Protein AF-A0A1F6C134-F1 (afdb_monomer_lite)

Sequence (101 aa):
MFRRKKVQKLKPTRMLMISRFSDRVRTIVKKIPKGETLTYREVARRAGNAKAMRAVGAILRANKDKTIPCHRIIRSDGTLGGYNGLQGKSKKSLLQREGVY

Secondary structure (DSSP, 8-state):
---------PPPPGGGGTS-HHHHHHHHHHTPPTT--EEHHHHHHHTT-TT-HHHHHHHHHT---TTS-GGGEE-TTS-------TTSS-HHHHHHHTT--

Structure (mmCIF, N/CA/C/O backbone):
data_AF-A0A1F6C134-F1
#
_entry.id   AF-A0A1F6C134-F1
#
loop_
_atom_site.group_PDB
_atom_site.id
_atom_site.type_symbol
_atom_site.label_atom_id
_atom_site.label_alt_id
_atom_site.label_comp_id
_atom_site.label_asym_id
_atom_site.label_entity_id
_atom_site.label_seq_id
_atom_site.pdbx_PDB_ins_code
_atom_site.Cartn_x
_atom_site.Cartn_y
_atom_site.Cartn_z
_atom_site.occupancy
_atom_site.B_iso_or_equiv
_atom_site.auth_seq_id
_atom_site.auth_comp_id
_atom_site.auth_asym_id
_atom_site.auth_atom_id
_atom_site.pdbx_PDB_model_num
ATOM 1 N N . MET A 1 1 ? -22.895 -26.170 -10.250 1.00 41.09 1 MET A N 1
ATOM 2 C CA . MET A 1 1 ? -22.426 -25.382 -11.418 1.00 41.09 1 MET A CA 1
ATOM 3 C C . MET A 1 1 ? -21.754 -24.092 -10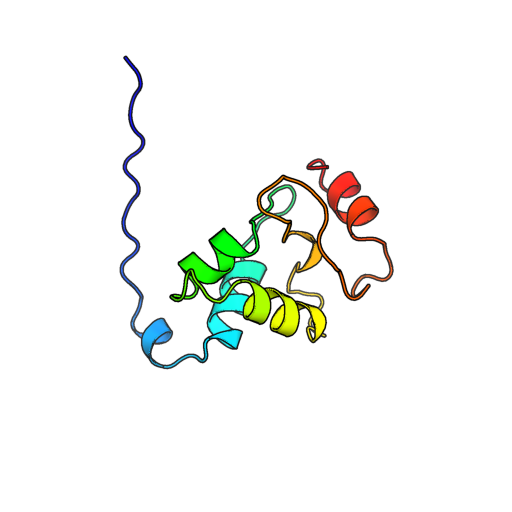.941 1.00 41.09 1 MET A C 1
ATOM 5 O O . MET A 1 1 ? -22.445 -23.152 -10.574 1.00 41.09 1 MET A O 1
ATOM 9 N N . PHE A 1 2 ? -20.419 -24.024 -10.903 1.00 41.12 2 PHE A N 1
ATOM 10 C CA . PHE A 1 2 ? -19.700 -22.797 -10.525 1.00 41.12 2 PHE A CA 1
ATOM 11 C C . PHE A 1 2 ? -19.485 -21.901 -11.751 1.00 41.12 2 PHE A C 1
ATOM 13 O O . PHE A 1 2 ? -18.705 -22.211 -12.652 1.00 41.12 2 PHE A O 1
ATOM 20 N N . ARG A 1 3 ? -20.206 -20.778 -11.795 1.00 43.59 3 ARG A N 1
ATOM 21 C CA . ARG A 1 3 ? -20.167 -19.794 -12.883 1.00 43.59 3 ARG A CA 1
ATOM 22 C C . ARG A 1 3 ? -18.843 -19.019 -12.810 1.00 43.59 3 ARG A C 1
ATOM 24 O O . ARG A 1 3 ? -18.704 -18.086 -12.022 1.00 43.59 3 ARG A O 1
ATOM 31 N N . ARG A 1 4 ? -17.846 -19.419 -13.610 1.00 44.97 4 ARG A N 1
ATOM 32 C CA . ARG A 1 4 ? -16.567 -18.695 -13.758 1.00 44.97 4 ARG A CA 1
ATOM 33 C C . ARG A 1 4 ? -16.857 -17.257 -14.214 1.00 44.97 4 ARG A C 1
ATOM 35 O O . ARG A 1 4 ? -17.266 -17.043 -15.354 1.00 44.97 4 ARG A O 1
ATOM 42 N N . LYS A 1 5 ? -16.663 -16.260 -13.339 1.00 46.06 5 LYS A N 1
ATOM 43 C CA . LYS A 1 5 ? -16.728 -14.840 -13.726 1.00 46.06 5 LYS A CA 1
ATOM 44 C C . LYS A 1 5 ? -15.653 -14.587 -14.789 1.00 46.06 5 LYS A C 1
ATOM 46 O O . LYS A 1 5 ? -14.469 -14.796 -14.532 1.00 46.06 5 LYS A O 1
ATOM 51 N N . LYS A 1 6 ? -16.064 -14.158 -15.989 1.00 41.59 6 LYS A N 1
ATOM 52 C CA . LYS A 1 6 ? -15.151 -13.736 -17.062 1.00 41.59 6 LYS A CA 1
ATOM 53 C C . LYS A 1 6 ? -14.264 -12.609 -16.530 1.00 41.59 6 LYS A C 1
ATOM 55 O O . LYS A 1 6 ? -14.745 -11.506 -16.282 1.00 41.59 6 LYS A O 1
ATOM 60 N N . VAL A 1 7 ? -12.972 -12.881 -16.369 1.00 52.25 7 VAL A N 1
ATOM 61 C CA . VAL A 1 7 ? -11.967 -11.843 -16.125 1.00 52.25 7 VAL A CA 1
ATOM 62 C C . VAL A 1 7 ? -11.827 -11.066 -17.430 1.00 52.25 7 VAL A C 1
ATOM 64 O O . VAL A 1 7 ? -11.185 -11.526 -18.373 1.00 52.25 7 VAL A O 1
ATOM 67 N N . GLN A 1 8 ? -12.496 -9.918 -17.528 1.00 46.47 8 GLN A N 1
ATOM 68 C CA . GLN A 1 8 ? -12.346 -9.037 -18.679 1.00 46.47 8 GLN A CA 1
ATOM 69 C C . GLN A 1 8 ? -10.901 -8.527 -18.696 1.00 46.47 8 GLN A C 1
ATOM 71 O O . GLN A 1 8 ? -10.448 -7.865 -17.761 1.00 46.47 8 GLN A O 1
ATOM 76 N N . LYS A 1 9 ? -10.149 -8.881 -19.744 1.00 45.72 9 LYS A N 1
ATOM 77 C CA . LYS A 1 9 ? -8.815 -8.329 -19.991 1.00 45.72 9 LYS A CA 1
ATOM 78 C C . LYS A 1 9 ? -8.991 -6.846 -20.319 1.00 45.72 9 LYS A C 1
ATOM 80 O O . LYS A 1 9 ? -9.405 -6.502 -21.422 1.00 45.72 9 LYS A O 1
ATOM 85 N N . LEU A 1 10 ? -8.720 -5.978 -19.347 1.00 51.22 10 LEU A N 1
ATOM 86 C CA . LEU A 1 10 ? -8.693 -4.532 -19.557 1.00 51.22 10 LEU A CA 1
ATOM 87 C C . LEU A 1 10 ? -7.652 -4.214 -20.642 1.00 51.22 10 LEU A C 1
ATOM 89 O O . LEU A 1 10 ? -6.470 -4.512 -20.466 1.00 51.22 10 LEU A O 1
ATOM 93 N N . LYS A 1 11 ? -8.089 -3.634 -21.766 1.00 49.03 11 LYS A N 1
ATOM 94 C CA . LYS A 1 11 ? -7.185 -3.091 -22.788 1.00 49.03 11 LYS A CA 1
ATOM 95 C C . LYS A 1 11 ? -6.515 -1.841 -22.199 1.00 49.03 11 LYS A C 1
ATOM 97 O O . LYS A 1 11 ? -7.238 -0.971 -21.710 1.00 49.03 11 LYS A O 1
ATOM 102 N N . PRO A 1 12 ? -5.177 -1.730 -22.190 1.00 53.88 12 PRO A N 1
ATOM 103 C CA . PRO A 1 12 ? -4.528 -0.541 -21.658 1.00 53.88 12 PRO A CA 1
ATOM 104 C C . PRO A 1 12 ? -4.885 0.661 -22.541 1.00 53.88 12 PRO A C 1
ATOM 106 O O . PRO A 1 12 ? -4.607 0.670 -23.737 1.00 53.88 12 PRO A O 1
ATOM 109 N N . THR A 1 13 ? -5.540 1.669 -21.964 1.00 57.28 13 THR A N 1
ATOM 110 C CA . THR A 1 13 ? -5.784 2.955 -22.628 1.00 57.28 13 THR A CA 1
ATOM 111 C C . THR A 1 13 ? -4.450 3.619 -22.976 1.00 57.28 13 THR A C 1
ATOM 113 O O . THR A 1 13 ? -3.491 3.506 -22.218 1.00 57.28 13 THR A O 1
ATOM 116 N N . ARG A 1 14 ? -4.386 4.334 -24.109 1.00 54.62 14 ARG A N 1
ATOM 117 C CA . ARG A 1 14 ? -3.180 4.958 -24.709 1.00 54.62 14 ARG A CA 1
ATOM 118 C C . ARG A 1 14 ? -2.293 5.737 -23.713 1.00 54.62 14 ARG A C 1
ATOM 120 O O . ARG A 1 14 ? -1.078 5.774 -23.856 1.00 54.62 14 ARG A O 1
ATOM 127 N N . MET A 1 15 ? -2.892 6.271 -22.650 1.00 50.69 15 MET A N 1
ATOM 128 C CA . MET A 1 15 ? -2.230 6.963 -21.536 1.00 50.69 15 MET A CA 1
ATOM 129 C C . MET A 1 15 ? -1.304 6.071 -20.677 1.00 50.69 15 MET A C 1
ATOM 131 O O . MET A 1 15 ? -0.331 6.561 -20.113 1.00 50.69 15 MET A O 1
ATOM 135 N N . LEU A 1 16 ? -1.538 4.754 -20.617 1.00 54.41 16 LEU A N 1
ATOM 136 C CA . LEU A 1 16 ? -0.704 3.795 -19.873 1.00 54.41 16 LEU A CA 1
ATOM 137 C C . LEU A 1 16 ? 0.654 3.504 -20.532 1.00 54.41 16 LEU A C 1
ATOM 139 O O . LEU A 1 16 ? 1.550 3.001 -19.843 1.00 54.41 16 LEU A O 1
ATOM 143 N N . MET A 1 17 ? 0.815 3.794 -21.830 1.00 57.09 17 MET A N 1
ATOM 144 C CA . MET A 1 17 ? 2.055 3.498 -22.560 1.00 57.09 17 MET A CA 1
ATOM 145 C C . MET A 1 17 ? 3.173 4.522 -22.311 1.00 57.09 17 MET A C 1
ATOM 147 O O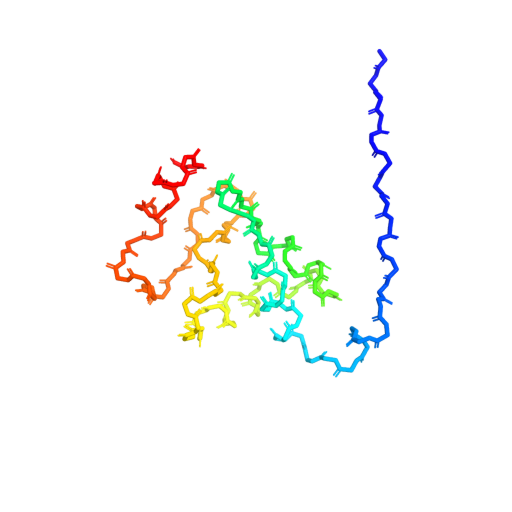 . MET A 1 17 ? 4.333 4.162 -22.462 1.00 57.09 17 MET A O 1
ATOM 151 N N . ILE A 1 18 ? 2.856 5.743 -21.853 1.00 65.06 18 ILE A N 1
ATOM 152 C CA . ILE A 1 18 ? 3.849 6.820 -21.629 1.00 65.06 18 ILE A CA 1
ATOM 153 C C . ILE A 1 18 ? 4.165 7.034 -20.129 1.00 65.06 18 ILE A C 1
ATOM 155 O O . ILE A 1 18 ? 5.210 7.570 -19.774 1.00 65.06 18 ILE A O 1
ATOM 159 N N . SER A 1 19 ? 3.305 6.581 -19.209 1.00 80.38 19 SER A N 1
ATOM 160 C CA . SER A 1 19 ? 3.469 6.820 -17.762 1.00 80.38 19 SER A CA 1
ATOM 161 C C . SER A 1 19 ? 4.545 5.933 -17.109 1.00 80.38 19 SER A C 1
ATOM 163 O O . SER A 1 19 ? 4.601 4.728 -17.392 1.00 80.38 19 SER A O 1
ATOM 165 N N . ARG A 1 20 ? 5.328 6.470 -16.157 1.00 94.50 20 ARG A N 1
ATOM 166 C CA . ARG A 1 20 ? 6.326 5.690 -15.398 1.00 94.50 20 ARG A CA 1
ATOM 167 C C . ARG A 1 20 ? 5.631 4.613 -14.558 1.00 94.50 20 ARG A C 1
ATOM 169 O O . ARG A 1 20 ? 4.476 4.756 -14.157 1.00 94.50 20 ARG A O 1
ATOM 176 N N . PHE A 1 21 ? 6.346 3.538 -14.210 1.00 95.25 21 PHE A N 1
ATOM 177 C CA . PHE A 1 21 ? 5.806 2.480 -13.337 1.00 95.25 21 PHE A CA 1
ATOM 178 C C . PHE A 1 21 ? 5.269 3.038 -12.005 1.00 95.25 21 PHE A C 1
ATOM 180 O O . PHE A 1 21 ? 4.219 2.603 -11.535 1.00 95.25 21 PHE A O 1
ATOM 187 N N . SER A 1 22 ?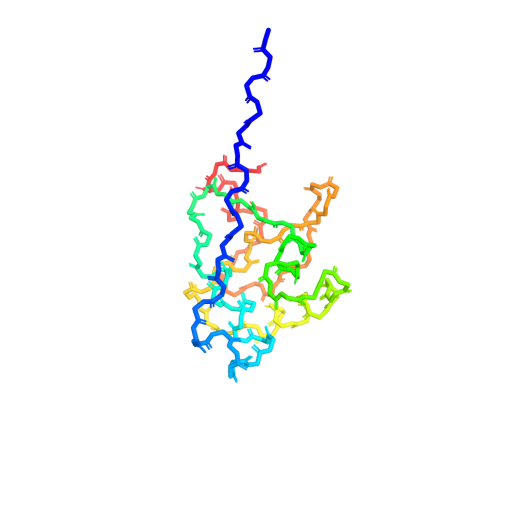 5.940 4.046 -11.437 1.00 96.50 22 SER A N 1
ATOM 188 C CA . SER A 1 22 ? 5.487 4.764 -10.240 1.00 96.50 22 SER A CA 1
ATOM 189 C C . SER A 1 22 ? 4.109 5.393 -10.401 1.00 96.50 22 SER A C 1
ATOM 191 O O . SER A 1 22 ? 3.296 5.318 -9.482 1.00 96.50 22 SER A O 1
ATOM 193 N N . ASP A 1 23 ? 3.835 5.976 -11.562 1.00 95.88 23 ASP A N 1
ATOM 194 C CA . ASP A 1 23 ? 2.595 6.700 -11.826 1.00 95.88 23 ASP A CA 1
ATOM 195 C C . ASP A 1 23 ? 1.452 5.700 -11.938 1.00 95.88 23 ASP A C 1
ATOM 197 O O . ASP A 1 23 ? 0.435 5.841 -11.263 1.00 95.88 23 ASP A O 1
ATOM 201 N N . ARG A 1 24 ? 1.679 4.596 -12.665 1.00 96.75 24 ARG A N 1
ATOM 202 C CA . ARG A 1 24 ? 0.729 3.478 -12.739 1.00 96.75 24 ARG A CA 1
ATOM 203 C C . ARG A 1 24 ? 0.403 2.924 -11.355 1.00 96.75 24 ARG A C 1
ATOM 205 O O . ARG A 1 24 ? -0.772 2.754 -11.037 1.00 96.75 24 ARG A O 1
ATOM 212 N N . VAL A 1 25 ? 1.415 2.691 -10.514 1.00 98.06 25 VAL A N 1
ATOM 213 C CA . VAL A 1 25 ? 1.220 2.247 -9.123 1.00 98.06 25 VAL A CA 1
ATOM 214 C C . VAL A 1 25 ? 0.336 3.234 -8.360 1.00 98.06 25 VAL A C 1
ATOM 216 O O . VAL A 1 25 ? -0.671 2.823 -7.789 1.00 98.06 25 VAL A O 1
ATOM 219 N N . ARG A 1 26 ? 0.659 4.533 -8.384 1.00 97.38 26 ARG A N 1
ATOM 220 C CA . ARG A 1 26 ? -0.121 5.578 -7.699 1.00 97.38 26 ARG A CA 1
ATOM 221 C C . ARG A 1 26 ? -1.568 5.622 -8.190 1.00 97.38 26 ARG A C 1
ATOM 223 O O . ARG A 1 26 ? -2.480 5.623 -7.367 1.00 97.38 26 ARG A O 1
ATOM 230 N N . THR A 1 27 ? -1.790 5.581 -9.504 1.00 97.25 27 THR A N 1
ATOM 231 C CA . THR A 1 27 ? -3.128 5.564 -10.111 1.00 97.25 27 THR A CA 1
ATOM 232 C C . THR A 1 27 ? -3.937 4.341 -9.690 1.00 97.25 27 THR A C 1
ATOM 234 O O . THR A 1 27 ? -5.122 4.472 -9.395 1.00 97.25 27 THR A O 1
ATOM 237 N N . ILE A 1 28 ? -3.322 3.156 -9.645 1.00 98.00 28 ILE A N 1
ATOM 238 C CA . ILE A 1 28 ? -3.994 1.925 -9.208 1.00 98.00 28 ILE A CA 1
ATOM 239 C C . ILE A 1 28 ? -4.399 2.036 -7.740 1.00 98.00 28 ILE A C 1
ATOM 241 O O . ILE A 1 28 ? -5.551 1.770 -7.411 1.00 98.00 28 ILE A O 1
ATOM 245 N N . VAL A 1 29 ? -3.479 2.458 -6.867 1.00 98.06 29 VAL A N 1
ATOM 246 C CA . VAL A 1 29 ? -3.749 2.563 -5.426 1.00 98.06 29 VAL A CA 1
ATOM 247 C C . VAL A 1 29 ? -4.808 3.624 -5.130 1.00 98.06 29 VAL A C 1
ATOM 249 O O . VAL A 1 29 ? -5.684 3.387 -4.305 1.00 98.06 29 VAL A O 1
ATOM 252 N N . LYS A 1 30 ? -4.796 4.754 -5.849 1.00 98.12 30 LYS A N 1
ATOM 253 C CA . LYS A 1 30 ? -5.801 5.823 -5.718 1.00 98.12 30 LYS A CA 1
ATOM 254 C C . LYS A 1 30 ? -7.234 5.356 -6.006 1.00 98.12 30 LYS A C 1
ATOM 256 O O . LYS A 1 30 ? -8.174 5.948 -5.494 1.00 98.12 30 LYS A O 1
ATOM 261 N N . LYS A 1 31 ? -7.405 4.296 -6.803 1.00 98.00 31 LYS A N 1
ATOM 262 C CA . LYS A 1 31 ? -8.716 3.750 -7.193 1.00 98.00 31 LYS A CA 1
ATOM 263 C C . LYS A 1 31 ? -9.251 2.662 -6.261 1.00 98.00 31 LYS A C 1
ATOM 265 O O . LYS A 1 31 ? -10.356 2.187 -6.493 1.00 98.00 31 LYS A O 1
ATOM 270 N N . ILE A 1 32 ? -8.492 2.231 -5.254 1.00 97.94 32 ILE A N 1
ATOM 271 C CA . ILE A 1 32 ? -8.969 1.213 -4.309 1.00 97.94 32 ILE A CA 1
ATOM 272 C C . ILE A 1 32 ? -10.035 1.868 -3.427 1.00 97.94 32 ILE A C 1
ATOM 274 O O . ILE A 1 32 ? -9.705 2.865 -2.781 1.00 97.94 32 ILE A O 1
ATOM 278 N N . PRO A 1 33 ? -11.279 1.368 -3.383 1.00 97.94 33 PRO A N 1
ATOM 279 C CA . PRO A 1 33 ? -12.330 1.972 -2.574 1.00 97.94 33 PRO A CA 1
ATOM 280 C C . PRO A 1 33 ? -12.088 1.745 -1.075 1.00 97.94 33 PRO A C 1
ATOM 282 O O . PRO A 1 33 ? -11.221 0.972 -0.662 1.00 97.94 33 PRO A O 1
ATOM 285 N N . LYS A 1 34 ? -12.825 2.487 -0.245 1.00 98.00 34 LYS A N 1
ATOM 286 C CA . LYS A 1 34 ? -12.836 2.275 1.207 1.00 98.00 34 LYS A CA 1
ATOM 287 C C . LYS A 1 34 ? -13.393 0.886 1.498 1.00 98.00 34 LYS A C 1
ATOM 289 O O . LYS A 1 34 ? -14.396 0.514 0.903 1.00 98.00 34 LYS A O 1
ATOM 294 N N . GLY A 1 35 ? -12.763 0.163 2.418 1.00 97.88 35 GLY A N 1
ATOM 295 C CA . GLY A 1 35 ? -13.213 -1.185 2.751 1.00 97.88 35 GLY A CA 1
ATOM 296 C C . GLY A 1 35 ? -12.825 -2.224 1.695 1.00 97.88 35 GLY A C 1
ATOM 297 O O . GLY A 1 35 ? -13.444 -3.277 1.602 1.00 97.88 35 GLY A O 1
ATOM 298 N N . GLU A 1 36 ? -11.767 -1.962 0.925 1.00 98.19 36 GLU A N 1
ATOM 299 C CA . GLU A 1 36 ? -11.118 -2.963 0.080 1.00 98.19 36 GLU A CA 1
ATOM 300 C C . GLU A 1 36 ? -9.597 -2.898 0.226 1.00 98.19 36 GLU A C 1
ATOM 302 O O . GLU A 1 36 ? -9.012 -1.865 0.566 1.00 98.19 36 GLU A O 1
ATOM 307 N N . THR A 1 37 ? -8.935 -4.016 -0.071 1.00 98.44 37 THR A N 1
ATOM 308 C CA . THR A 1 37 ? -7.474 -4.107 -0.078 1.00 98.44 37 THR A CA 1
ATOM 309 C C . THR A 1 37 ? -6.969 -4.760 -1.356 1.00 98.44 37 THR A C 1
ATOM 311 O O . THR A 1 37 ? -7.662 -5.540 -2.006 1.00 98.44 37 THR A O 1
ATOM 314 N N . LEU A 1 38 ? -5.726 -4.446 -1.722 1.00 98.38 38 LEU A N 1
ATOM 315 C CA . LEU A 1 38 ? -4.975 -5.191 -2.732 1.00 98.38 38 LEU A CA 1
ATOM 316 C C . LEU A 1 38 ? -3.646 -5.648 -2.145 1.00 98.38 38 LEU A C 1
ATOM 318 O O . LEU A 1 38 ? -3.098 -5.031 -1.235 1.00 98.38 38 LEU A O 1
ATOM 322 N N . THR A 1 39 ? -3.072 -6.703 -2.713 1.00 98.50 39 THR A N 1
ATOM 323 C CA . THR A 1 39 ? -1.722 -7.124 -2.338 1.00 98.50 39 THR A CA 1
ATOM 324 C C . THR A 1 39 ? -0.668 -6.343 -3.123 1.00 98.50 39 THR A C 1
ATOM 326 O O . THR A 1 39 ? -0.923 -5.877 -4.238 1.00 98.50 39 THR A O 1
ATOM 329 N N . TYR A 1 40 ? 0.563 -6.256 -2.606 1.00 98.25 40 TYR A N 1
ATOM 330 C CA . TYR A 1 40 ? 1.695 -5.7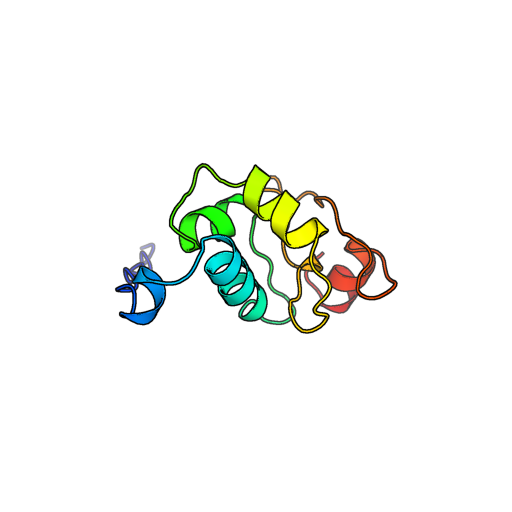19 -3.384 1.00 98.25 40 TYR A CA 1
ATOM 331 C C . TYR A 1 40 ? 1.864 -6.432 -4.738 1.00 98.25 40 TYR A C 1
ATOM 333 O O . TYR A 1 40 ? 2.186 -5.788 -5.737 1.00 98.25 40 TYR A O 1
ATOM 341 N N . ARG A 1 41 ? 1.613 -7.751 -4.784 1.00 97.75 41 ARG A N 1
ATOM 342 C CA . ARG A 1 41 ? 1.636 -8.565 -6.012 1.00 97.75 41 ARG A CA 1
ATOM 343 C C . ARG A 1 41 ? 0.585 -8.109 -7.006 1.00 97.75 41 ARG A C 1
ATOM 345 O O . ARG A 1 41 ? 0.889 -7.925 -8.182 1.00 97.75 41 ARG A O 1
ATOM 352 N N . GLU A 1 42 ? -0.632 -7.903 -6.527 1.00 98.44 42 GLU A N 1
ATOM 353 C CA . GLU A 1 42 ? -1.760 -7.516 -7.360 1.00 98.44 42 GLU A CA 1
ATOM 354 C C . GLU A 1 42 ? -1.578 -6.109 -7.942 1.00 98.44 42 GLU A C 1
ATOM 356 O O . GLU A 1 42 ? -1.810 -5.899 -9.133 1.00 98.44 42 GLU A O 1
ATOM 361 N N . VAL A 1 43 ? -1.054 -5.165 -7.153 1.00 98.44 43 VAL A N 1
ATOM 362 C CA . VAL A 1 43 ? -0.688 -3.828 -7.646 1.00 98.44 43 VAL A CA 1
ATOM 363 C C . VAL A 1 43 ? 0.423 -3.907 -8.695 1.00 98.44 43 VAL A C 1
ATOM 365 O O . VAL A 1 43 ? 0.289 -3.313 -9.763 1.00 98.44 43 VAL A O 1
ATOM 368 N N . ALA A 1 44 ? 1.495 -4.662 -8.436 1.00 98.19 44 ALA A N 1
ATOM 369 C CA . ALA A 1 44 ? 2.618 -4.801 -9.366 1.00 98.19 44 ALA A CA 1
ATOM 370 C C . ALA A 1 44 ? 2.166 -5.403 -10.712 1.00 98.19 44 ALA A C 1
ATOM 372 O O . ALA A 1 44 ? 2.503 -4.892 -11.783 1.00 98.19 44 ALA A O 1
ATOM 373 N N . ARG A 1 45 ? 1.316 -6.437 -10.653 1.00 97.81 45 ARG A N 1
ATOM 374 C CA . ARG A 1 45 ? 0.691 -7.074 -11.818 1.00 97.81 45 ARG A CA 1
ATOM 375 C C . ARG A 1 45 ? -0.151 -6.083 -12.622 1.00 97.81 45 ARG A C 1
ATOM 377 O O . ARG A 1 45 ? 0.037 -5.978 -13.830 1.00 97.81 45 ARG A O 1
ATOM 384 N N . ARG A 1 46 ? -1.034 -5.320 -11.964 1.00 97.56 46 ARG A N 1
ATOM 385 C CA . ARG A 1 46 ? -1.863 -4.285 -12.615 1.00 97.56 46 ARG A CA 1
ATOM 386 C C . ARG A 1 46 ? -1.026 -3.144 -13.202 1.00 97.56 46 ARG A C 1
ATOM 388 O O . ARG A 1 46 ? -1.407 -2.579 -14.220 1.00 97.56 46 ARG A O 1
ATOM 395 N N . ALA A 1 47 ? 0.119 -2.830 -12.596 1.00 96.75 47 ALA A N 1
ATOM 396 C CA . ALA A 1 47 ? 1.052 -1.804 -13.064 1.00 96.75 47 ALA A CA 1
ATOM 397 C C . ALA A 1 47 ? 1.969 -2.271 -14.215 1.00 96.75 47 ALA A C 1
ATOM 399 O O . ALA A 1 47 ? 2.806 -1.492 -14.685 1.00 96.75 47 ALA A O 1
ATOM 400 N N . GLY A 1 48 ? 1.816 -3.519 -14.674 1.00 96.06 48 GLY A N 1
ATOM 401 C CA . GLY A 1 48 ? 2.521 -4.076 -15.830 1.00 96.06 48 GLY A CA 1
ATOM 402 C C . GLY A 1 48 ? 3.804 -4.844 -15.504 1.00 96.06 48 GLY A C 1
ATOM 403 O O . GLY A 1 48 ? 4.509 -5.241 -16.424 1.00 96.06 48 GLY A O 1
ATOM 404 N N . ASN A 1 49 ? 4.129 -5.079 -14.227 1.00 95.94 49 ASN A N 1
ATOM 405 C CA . ASN A 1 49 ? 5.273 -5.909 -13.846 1.00 95.94 49 ASN A CA 1
ATOM 406 C C . ASN A 1 49 ? 4.980 -6.703 -12.567 1.00 95.94 49 ASN A C 1
ATOM 408 O O . ASN A 1 49 ? 5.218 -6.234 -11.456 1.00 95.94 49 ASN A O 1
ATOM 412 N N . ALA A 1 50 ? 4.514 -7.945 -12.716 1.00 94.69 50 ALA A N 1
ATOM 413 C CA . ALA A 1 50 ? 4.169 -8.816 -11.589 1.00 94.69 50 ALA A CA 1
ATOM 414 C C . ALA A 1 50 ? 5.355 -9.141 -10.653 1.00 94.69 50 ALA A C 1
ATOM 416 O O . ALA A 1 50 ? 5.138 -9.482 -9.490 1.00 94.69 50 ALA A O 1
ATOM 417 N N . LYS A 1 51 ? 6.604 -9.009 -11.126 1.00 96.19 51 LYS A N 1
ATOM 418 C CA . LYS A 1 51 ? 7.818 -9.263 -10.331 1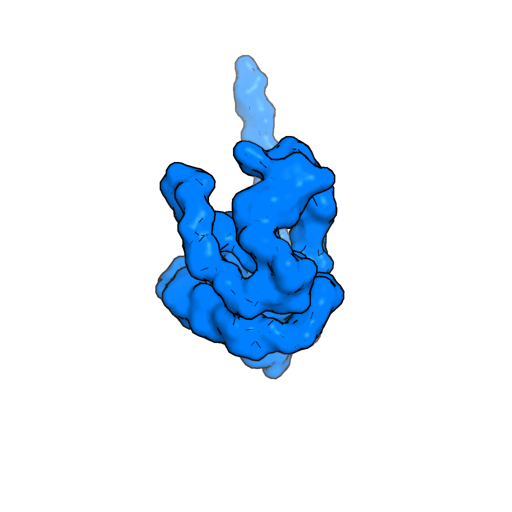.00 96.19 51 LYS A CA 1
ATOM 419 C C . LYS A 1 51 ? 8.234 -8.049 -9.481 1.00 96.19 51 LYS A C 1
ATOM 421 O O . LYS A 1 51 ? 9.029 -8.190 -8.558 1.00 96.19 51 LYS A O 1
ATOM 426 N N . ALA A 1 52 ? 7.661 -6.865 -9.714 1.00 97.50 52 ALA A N 1
ATOM 427 C CA . ALA A 1 52 ? 8.074 -5.601 -9.094 1.00 97.50 52 ALA A CA 1
ATOM 428 C C . ALA A 1 52 ? 7.418 -5.292 -7.726 1.00 97.50 52 ALA A C 1
ATOM 430 O O . ALA A 1 52 ? 7.264 -4.131 -7.349 1.00 97.50 52 ALA A O 1
ATOM 431 N N . MET A 1 53 ? 7.047 -6.309 -6.941 1.00 97.38 53 MET A N 1
ATOM 432 C CA . MET A 1 53 ? 6.380 -6.140 -5.634 1.00 97.38 53 MET A CA 1
ATOM 433 C C . MET A 1 53 ? 7.181 -5.282 -4.646 1.00 97.38 53 MET A C 1
ATOM 435 O O . MET A 1 53 ? 6.626 -4.415 -3.971 1.00 97.38 53 MET A O 1
ATOM 439 N N . ARG A 1 54 ? 8.501 -5.500 -4.581 1.00 97.00 54 ARG A N 1
ATOM 440 C CA . ARG A 1 54 ? 9.400 -4.718 -3.717 1.00 97.00 54 ARG A CA 1
ATOM 441 C C . ARG A 1 54 ? 9.446 -3.246 -4.141 1.00 97.00 54 ARG A C 1
ATOM 443 O O . ARG A 1 54 ? 9.401 -2.367 -3.284 1.00 97.00 54 ARG A O 1
ATOM 450 N N . ALA A 1 55 ? 9.443 -2.980 -5.449 1.00 98.06 55 ALA A N 1
ATOM 451 C CA . ALA A 1 55 ? 9.405 -1.622 -5.987 1.00 98.06 55 ALA A CA 1
ATOM 452 C C . ALA A 1 55 ? 8.094 -0.905 -5.630 1.00 98.06 55 ALA A C 1
ATOM 454 O O . ALA A 1 55 ? 8.135 0.253 -5.221 1.00 98.06 55 ALA A O 1
ATOM 455 N N . VAL A 1 56 ? 6.945 -1.596 -5.690 1.00 98.25 56 VAL A N 1
ATOM 456 C CA . VAL A 1 56 ? 5.663 -1.050 -5.201 1.00 98.25 56 VAL A CA 1
ATOM 457 C C . VAL A 1 56 ? 5.788 -0.614 -3.740 1.00 98.25 56 VAL A C 1
ATOM 459 O O . VAL A 1 56 ? 5.420 0.509 -3.405 1.00 98.25 56 VAL A O 1
ATOM 462 N N . GLY A 1 57 ? 6.357 -1.460 -2.875 1.00 97.56 57 GLY A N 1
ATOM 463 C CA . GLY A 1 57 ? 6.597 -1.116 -1.471 1.00 97.56 57 GLY A CA 1
ATOM 464 C C . GLY A 1 57 ? 7.444 0.147 -1.293 1.00 97.56 57 GLY A C 1
ATOM 465 O O . GLY A 1 57 ? 7.070 1.028 -0.520 1.00 97.56 57 GLY A O 1
ATOM 466 N N . ALA A 1 58 ? 8.540 0.276 -2.046 1.00 97.88 58 ALA A N 1
ATOM 467 C CA . ALA A 1 58 ? 9.404 1.456 -2.006 1.00 97.88 58 ALA A CA 1
ATOM 468 C C . ALA A 1 58 ? 8.679 2.735 -2.466 1.00 97.88 58 ALA A C 1
ATOM 470 O O . ALA A 1 58 ? 8.741 3.756 -1.780 1.00 97.88 58 ALA A O 1
ATOM 471 N N . ILE A 1 59 ? 7.930 2.664 -3.572 1.00 97.50 59 ILE A N 1
ATOM 472 C CA . ILE A 1 59 ? 7.138 3.786 -4.103 1.00 97.50 59 ILE A CA 1
ATOM 473 C C . ILE A 1 59 ? 6.115 4.268 -3.070 1.00 97.50 59 ILE A C 1
ATOM 475 O O . ILE A 1 59 ? 5.976 5.471 -2.846 1.00 97.50 59 ILE A O 1
ATOM 479 N N . LEU A 1 60 ? 5.407 3.336 -2.425 1.00 97.00 60 LEU A N 1
ATOM 480 C CA . LEU A 1 60 ? 4.383 3.665 -1.433 1.00 97.00 60 LEU A CA 1
ATOM 481 C C . LEU A 1 60 ? 4.979 4.171 -0.117 1.00 97.00 60 LEU A C 1
ATOM 483 O O . LEU A 1 60 ? 4.377 5.040 0.509 1.00 97.00 60 LEU A O 1
ATOM 487 N N . ARG A 1 61 ? 6.167 3.697 0.282 1.00 96.19 61 ARG A N 1
ATOM 488 C CA . ARG A 1 61 ? 6.898 4.234 1.443 1.00 96.19 61 ARG A CA 1
ATOM 489 C C . ARG A 1 61 ? 7.258 5.707 1.243 1.00 96.19 61 ARG A C 1
ATOM 491 O O . ARG A 1 61 ? 7.130 6.496 2.173 1.00 96.19 61 ARG A O 1
ATOM 498 N N . ALA A 1 62 ? 7.649 6.079 0.026 1.00 95.25 62 ALA A N 1
ATOM 499 C CA . ALA A 1 62 ? 7.981 7.452 -0.351 1.00 95.25 62 ALA A CA 1
ATOM 500 C C . ALA A 1 62 ? 6.750 8.333 -0.656 1.00 95.25 62 ALA A C 1
ATOM 502 O O . ALA A 1 62 ? 6.900 9.471 -1.104 1.00 95.25 62 ALA A O 1
ATOM 503 N N . ASN A 1 63 ? 5.523 7.832 -0.474 1.00 93.75 63 ASN A N 1
ATOM 504 C CA . ASN A 1 63 ? 4.325 8.598 -0.793 1.00 93.75 63 ASN A CA 1
ATOM 505 C C . ASN A 1 63 ? 4.074 9.741 0.207 1.00 93.75 63 ASN A C 1
ATOM 507 O O . ASN A 1 63 ? 4.005 9.499 1.408 1.00 93.75 63 ASN A O 1
ATOM 511 N N . LYS A 1 64 ? 3.842 10.956 -0.303 1.00 94.06 64 LYS A N 1
ATOM 512 C CA . LYS A 1 64 ? 3.446 12.137 0.487 1.00 94.06 64 LYS A CA 1
ATOM 513 C C . LYS A 1 64 ? 2.005 12.596 0.219 1.00 94.06 64 LYS A C 1
ATOM 515 O O . LYS A 1 64 ? 1.481 13.424 0.954 1.00 94.06 64 LYS A O 1
ATOM 520 N N . ASP A 1 65 ? 1.353 12.056 -0.811 1.00 95.44 65 ASP A N 1
ATOM 521 C CA . ASP A 1 65 ? -0.014 12.425 -1.186 1.00 95.44 65 ASP A CA 1
ATOM 522 C C . ASP A 1 65 ? -1.036 11.619 -0.368 1.00 95.44 65 ASP A C 1
ATOM 524 O O . ASP A 1 65 ? -1.166 10.402 -0.540 1.00 95.44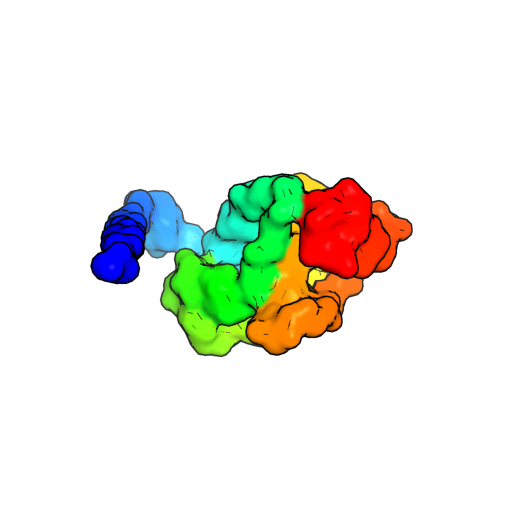 65 ASP A O 1
ATOM 528 N N . LYS A 1 66 ? -1.766 12.304 0.522 1.00 94.50 66 LYS A N 1
ATOM 529 C CA . LYS A 1 66 ? -2.797 11.711 1.391 1.00 94.50 66 LYS A CA 1
ATOM 530 C C . LYS A 1 66 ? -4.007 11.174 0.619 1.00 94.50 66 LYS A C 1
ATOM 532 O O . LYS A 1 66 ? -4.715 10.323 1.149 1.00 94.50 66 LYS A O 1
ATOM 537 N N . THR A 1 67 ? -4.230 11.616 -0.622 1.00 95.75 67 THR A N 1
ATOM 538 C CA . THR A 1 67 ? -5.321 11.114 -1.475 1.00 95.75 67 THR A CA 1
ATOM 539 C C . THR A 1 67 ? -5.051 9.709 -2.012 1.00 95.75 67 THR A C 1
ATOM 541 O O . THR A 1 67 ? -5.964 9.055 -2.512 1.00 95.75 67 THR A O 1
ATOM 544 N N . ILE A 1 68 ? -3.812 9.217 -1.897 1.00 97.62 68 ILE A N 1
ATOM 545 C CA . ILE A 1 68 ? -3.435 7.850 -2.255 1.00 97.62 68 ILE A CA 1
ATOM 546 C C . ILE A 1 68 ? -3.528 6.974 -0.992 1.00 97.62 68 ILE A C 1
ATOM 548 O O . ILE A 1 68 ? -2.674 7.090 -0.106 1.00 97.62 68 ILE A O 1
ATOM 552 N N . PRO A 1 69 ? -4.509 6.055 -0.896 1.00 97.19 69 PRO A N 1
ATOM 553 C CA . PRO A 1 69 ? -4.753 5.247 0.298 1.00 97.19 69 PRO A CA 1
ATOM 554 C C . PRO A 1 69 ? -3.760 4.074 0.399 1.00 97.19 69 PRO A C 1
ATOM 556 O O . PRO A 1 69 ? -4.130 2.902 0.331 1.00 97.19 69 PRO A O 1
ATOM 559 N N . CYS A 1 70 ? -2.463 4.362 0.548 1.00 97.25 70 CYS A N 1
ATOM 560 C CA . CYS A 1 70 ? -1.411 3.338 0.557 1.00 97.25 70 CYS A CA 1
ATOM 561 C C . CYS A 1 70 ? -1.481 2.369 1.754 1.00 97.25 70 CYS A C 1
ATOM 563 O O . CYS A 1 70 ? -0.863 1.303 1.710 1.00 97.25 70 CYS A O 1
ATOM 565 N N . HIS A 1 71 ? -2.271 2.681 2.790 1.00 97.69 71 HIS A N 1
ATOM 566 C CA . HIS A 1 71 ? -2.585 1.757 3.886 1.00 97.69 71 HIS A CA 1
ATOM 567 C C . HIS A 1 71 ? -3.406 0.540 3.429 1.00 97.69 71 HIS A C 1
ATOM 569 O O . HIS A 1 71 ? -3.312 -0.501 4.071 1.00 97.69 71 HIS A O 1
ATOM 575 N N . ARG A 1 72 ? -4.124 0.623 2.298 1.00 98.25 72 ARG A N 1
ATOM 576 C CA . ARG A 1 72 ? -4.932 -0.473 1.722 1.00 98.25 72 ARG A CA 1
ATOM 577 C C . ARG A 1 72 ? -4.117 -1.571 1.027 1.00 98.25 72 ARG A C 1
ATOM 579 O O . ARG A 1 72 ? -4.691 -2.527 0.512 1.00 98.25 72 ARG A O 1
ATOM 586 N N . ILE A 1 73 ? -2.786 -1.452 0.983 1.00 98.31 73 ILE A N 1
ATOM 587 C CA . ILE A 1 73 ? -1.916 -2.444 0.334 1.00 98.31 73 ILE A CA 1
ATOM 588 C C . ILE A 1 73 ? -1.332 -3.416 1.352 1.00 98.31 73 ILE A C 1
ATOM 590 O O . ILE A 1 73 ? -0.541 -3.003 2.192 1.00 98.31 73 ILE A O 1
ATOM 594 N N . ILE A 1 74 ? -1.650 -4.704 1.267 1.00 98.12 74 ILE A N 1
ATOM 595 C CA . ILE A 1 74 ? -1.223 -5.732 2.236 1.00 98.12 74 ILE A CA 1
ATOM 596 C C . ILE A 1 74 ? -0.305 -6.794 1.609 1.00 98.12 74 ILE A C 1
ATOM 598 O O . ILE A 1 74 ? -0.050 -6.795 0.399 1.00 98.12 74 ILE A O 1
ATOM 602 N N . ARG A 1 75 ? 0.272 -7.679 2.432 1.00 97.88 75 ARG A N 1
ATOM 603 C CA . ARG A 1 75 ? 1.036 -8.830 1.929 1.00 97.88 75 ARG A CA 1
ATOM 604 C C . ARG A 1 75 ? 0.091 -9.880 1.335 1.00 97.88 75 ARG A C 1
ATOM 606 O O . ARG A 1 75 ? -1.115 -9.838 1.540 1.00 97.88 75 ARG A O 1
ATOM 613 N N . SER A 1 76 ? 0.644 -10.799 0.541 1.00 96.44 76 SER A N 1
ATOM 614 C CA . SER A 1 76 ? -0.167 -11.837 -0.127 1.00 96.44 76 SER A CA 1
ATOM 615 C C . SER A 1 76 ? -0.667 -12.928 0.824 1.00 96.44 76 SER A C 1
ATOM 617 O O . SER A 1 76 ? -1.582 -13.650 0.462 1.00 96.44 76 SER A O 1
ATOM 619 N N . ASP A 1 77 ? -0.080 -13.025 2.016 1.00 96.50 77 ASP A N 1
ATOM 620 C CA . ASP A 1 77 ? -0.466 -13.928 3.107 1.00 96.50 77 ASP A CA 1
ATOM 621 C C . ASP A 1 77 ? -1.531 -13.317 4.041 1.00 96.50 77 ASP A C 1
ATOM 623 O O . ASP A 1 77 ? -1.845 -13.885 5.079 1.00 96.50 77 ASP A O 1
ATOM 627 N N . GLY A 1 78 ? -2.060 -12.133 3.707 1.00 94.81 78 GLY A N 1
ATOM 628 C CA . GLY A 1 78 ? -3.026 -11.409 4.534 1.00 94.81 78 GLY A CA 1
ATOM 629 C C . GLY A 1 78 ? -2.405 -10.547 5.638 1.00 94.81 78 GLY A C 1
ATOM 630 O O . GLY A 1 78 ? -3.101 -9.717 6.215 1.00 94.81 78 GLY A O 1
ATOM 631 N N . THR A 1 79 ? -1.100 -10.650 5.907 1.00 97.19 79 THR A N 1
ATOM 632 C CA . THR A 1 79 ? -0.451 -9.851 6.957 1.00 97.19 79 THR A CA 1
ATOM 633 C C . THR A 1 79 ? -0.195 -8.399 6.531 1.00 97.19 79 THR A C 1
ATOM 635 O O . THR A 1 79 ? -0.114 -8.036 5.348 1.00 97.19 79 THR A O 1
ATOM 638 N N . LEU A 1 80 ? -0.004 -7.520 7.519 1.00 96.62 80 LEU A N 1
ATOM 639 C CA . LEU A 1 80 ? 0.245 -6.099 7.278 1.00 96.62 80 LEU A CA 1
ATOM 640 C C . LEU A 1 80 ? 1.700 -5.819 6.892 1.00 96.62 80 LEU A C 1
ATOM 642 O O . LEU A 1 80 ? 2.612 -5.942 7.707 1.00 96.62 80 LEU A O 1
ATOM 646 N N . GLY A 1 81 ? 1.919 -5.364 5.655 1.00 92.62 81 GLY A N 1
ATOM 647 C CA . GLY A 1 81 ? 3.194 -4.773 5.229 1.00 92.62 81 GLY A CA 1
ATOM 648 C C . GLY A 1 81 ? 3.455 -3.391 5.837 1.00 92.62 81 GLY A C 1
ATOM 649 O O . GLY A 1 81 ? 2.564 -2.801 6.450 1.00 92.62 81 GLY A O 1
ATOM 650 N N . GLY A 1 82 ? 4.641 -2.835 5.585 1.00 90.12 82 GLY A N 1
ATOM 651 C CA . GLY A 1 82 ? 5.020 -1.500 6.060 1.00 90.12 82 GLY A CA 1
ATOM 652 C C . GLY A 1 82 ? 4.085 -0.378 5.588 1.00 90.12 82 GLY A C 1
ATOM 653 O O . GLY A 1 82 ? 3.442 -0.466 4.535 1.00 90.12 82 GLY A O 1
ATOM 654 N N . TYR A 1 83 ? 4.020 0.685 6.386 1.00 93.25 83 TYR A N 1
ATOM 655 C CA . TYR A 1 83 ? 3.273 1.912 6.122 1.00 93.25 83 TYR A CA 1
ATOM 656 C C . TYR A 1 83 ? 4.054 3.097 6.674 1.00 93.25 83 TYR A C 1
ATOM 658 O O . TYR A 1 83 ? 4.667 2.987 7.729 1.00 93.25 83 TYR A O 1
ATOM 666 N N . ASN A 1 84 ? 4.035 4.221 5.967 1.00 90.06 84 ASN A N 1
ATOM 667 C CA . ASN A 1 84 ? 4.832 5.399 6.306 1.00 90.06 84 ASN A CA 1
ATOM 668 C C . ASN A 1 84 ? 4.127 6.373 7.267 1.00 90.06 84 ASN A C 1
ATOM 670 O O . ASN A 1 84 ? 4.607 7.483 7.458 1.00 90.06 84 ASN A O 1
ATOM 674 N N . GLY A 1 85 ? 2.980 5.993 7.837 1.00 91.12 85 GLY A N 1
ATOM 675 C CA . GLY A 1 85 ? 2.274 6.821 8.818 1.00 91.12 85 GLY A CA 1
ATOM 676 C C . GLY A 1 85 ? 1.625 8.078 8.236 1.00 91.12 85 GLY A C 1
ATOM 677 O O . GLY A 1 85 ? 1.270 8.969 8.996 1.00 91.12 85 GLY A O 1
ATOM 678 N N . LEU A 1 86 ? 1.436 8.164 6.914 1.00 92.19 86 LEU A N 1
ATOM 679 C CA . LEU A 1 86 ? 1.011 9.389 6.219 1.00 92.19 86 LEU A CA 1
ATOM 680 C C . LEU A 1 86 ? -0.299 10.018 6.741 1.00 92.19 86 LEU A C 1
ATOM 682 O O . LEU A 1 86 ? -0.506 11.224 6.611 1.00 92.19 86 LEU A O 1
ATOM 686 N N . GLN A 1 87 ? -1.185 9.218 7.335 1.00 90.44 87 GLN A N 1
ATOM 687 C CA . GLN A 1 87 ? -2.446 9.674 7.937 1.00 90.44 87 GLN A CA 1
ATOM 688 C C . GLN A 1 87 ? -2.383 9.811 9.472 1.00 90.44 87 GLN A C 1
ATOM 690 O O . GLN A 1 87 ? -3.422 9.885 10.121 1.00 90.44 87 GLN A O 1
ATOM 695 N N . GLY A 1 88 ? -1.186 9.804 10.070 1.00 92.06 88 GLY A N 1
ATOM 696 C CA . GLY A 1 88 ? -0.976 9.958 11.517 1.00 92.06 88 GLY A CA 1
ATOM 697 C C . GLY A 1 88 ? -1.472 8.781 12.362 1.00 92.06 88 GLY A C 1
ATOM 698 O O . GLY A 1 88 ? -1.593 8.895 13.576 1.00 92.06 88 GLY A O 1
ATOM 699 N N . LYS A 1 89 ? -1.812 7.651 11.733 1.00 93.25 89 LYS A N 1
ATOM 700 C CA . LYS A 1 89 ? -2.384 6.472 12.392 1.00 93.25 89 LYS A CA 1
ATOM 701 C C . LYS A 1 89 ? -1.729 5.204 11.872 1.00 93.25 89 LYS A C 1
ATOM 703 O O . LYS A 1 89 ? -1.235 5.167 10.744 1.00 93.25 89 LYS A O 1
ATOM 708 N N . SER A 1 90 ? -1.746 4.148 12.681 1.00 96.38 90 SER A N 1
ATOM 709 C CA . SER A 1 90 ? -1.242 2.848 12.243 1.00 96.38 90 SER A CA 1
ATOM 710 C C . SER A 1 90 ? -2.091 2.298 11.094 1.00 96.38 90 SER A C 1
ATOM 712 O O . SER A 1 90 ? -3.304 2.515 11.021 1.00 96.38 90 SER A O 1
ATOM 714 N N . LYS A 1 91 ? -1.457 1.533 10.203 1.00 96.88 91 LYS A N 1
ATOM 715 C CA . LYS A 1 91 ? -2.145 0.864 9.092 1.00 96.88 91 LYS A CA 1
ATOM 716 C C . LYS A 1 91 ? -3.284 -0.039 9.565 1.00 96.88 91 LYS A C 1
ATOM 718 O O . LYS A 1 91 ? -4.350 -0.014 8.962 1.00 96.88 91 LYS A O 1
ATOM 723 N N . LYS A 1 92 ? -3.080 -0.762 10.673 1.00 97.62 92 LYS A N 1
ATOM 724 C CA . LYS A 1 92 ? -4.112 -1.598 11.304 1.00 97.62 92 LYS A CA 1
ATOM 725 C C . LYS A 1 92 ? -5.331 -0.767 11.713 1.00 97.62 92 LYS A C 1
ATOM 727 O O . LYS A 1 92 ? -6.439 -1.098 11.319 1.00 97.62 92 LYS A O 1
ATOM 732 N N . SER A 1 93 ? -5.120 0.353 12.414 1.00 97.62 93 SER A N 1
ATOM 733 C CA . SER A 1 93 ? -6.213 1.233 12.856 1.00 97.62 93 SER A CA 1
ATOM 734 C C . SER A 1 93 ? -7.013 1.807 11.684 1.00 97.62 93 SER A C 1
ATOM 736 O O . SER A 1 93 ? -8.231 1.939 11.771 1.00 97.62 93 SER A O 1
ATOM 738 N N . LEU A 1 94 ? -6.344 2.168 10.586 1.00 97.75 94 LEU A N 1
ATOM 739 C CA . LEU A 1 94 ? -7.024 2.664 9.390 1.00 97.75 94 LEU A CA 1
ATOM 740 C C . LEU A 1 94 ? -7.889 1.576 8.749 1.00 97.75 94 LEU A C 1
ATOM 742 O O . LEU A 1 94 ? -9.057 1.829 8.488 1.00 97.75 94 LEU A O 1
ATOM 746 N N . LEU A 1 95 ? -7.346 0.373 8.559 1.00 98.00 95 LEU A N 1
ATOM 747 C CA . LEU A 1 95 ? -8.081 -0.752 7.973 1.00 98.00 95 LEU A CA 1
ATOM 748 C C . LEU A 1 95 ? -9.268 -1.202 8.843 1.00 98.00 95 LEU A C 1
ATOM 750 O O . LEU A 1 95 ? -10.342 -1.452 8.304 1.00 98.00 95 LEU A O 1
ATOM 754 N N . GLN A 1 96 ? -9.117 -1.199 10.170 1.00 98.12 96 GLN A N 1
ATOM 755 C CA . GLN A 1 96 ? -10.204 -1.478 11.118 1.00 98.12 96 GLN A CA 1
ATOM 756 C C . GLN A 1 96 ? -11.357 -0.477 10.990 1.00 98.12 96 GLN A C 1
ATOM 758 O O . GLN A 1 96 ? -12.516 -0.869 10.913 1.00 98.12 96 GLN A O 1
ATOM 763 N N . ARG A 1 97 ? -11.062 0.829 10.881 1.00 98.00 97 ARG A N 1
ATOM 764 C CA . ARG A 1 97 ? -12.105 1.850 10.640 1.00 98.00 97 ARG A CA 1
ATOM 765 C C . ARG A 1 97 ? -12.765 1.740 9.267 1.00 98.00 97 ARG A C 1
ATOM 767 O O . ARG A 1 97 ? -13.816 2.337 9.038 1.00 98.00 97 ARG A O 1
ATOM 774 N N . GLU A 1 98 ? -12.121 1.050 8.335 1.00 98.06 98 GLU A N 1
ATOM 775 C CA . GLU A 1 98 ? -12.687 0.734 7.029 1.00 98.06 98 GLU A CA 1
ATOM 776 C C . GLU A 1 98 ? -13.437 -0.605 7.007 1.00 98.06 98 GLU A C 1
ATOM 778 O O . GLU A 1 98 ? -14.086 -0.885 6.006 1.00 98.06 98 GLU A O 1
ATOM 783 N N . GLY A 1 99 ? -13.394 -1.390 8.092 1.00 97.75 99 GLY A N 1
ATOM 784 C CA . GLY A 1 99 ? -14.134 -2.647 8.233 1.00 97.75 99 GLY A CA 1
ATOM 785 C C . GLY A 1 99 ? -13.530 -3.842 7.489 1.00 97.75 99 GLY A C 1
ATOM 786 O O . GLY A 1 99 ? -14.268 -4.750 7.127 1.00 97.75 99 GLY A O 1
ATOM 787 N N . VAL A 1 100 ? -12.216 -3.845 7.225 1.00 96.12 100 VAL A N 1
ATOM 788 C CA . VAL A 1 100 ? -11.548 -4.880 6.394 1.00 96.12 100 VAL A CA 1
ATOM 789 C C . VAL A 1 100 ? -10.406 -5.639 7.055 1.00 96.12 100 VAL A C 1
ATOM 791 O O . VAL A 1 100 ? -9.743 -6.446 6.400 1.00 96.12 100 VAL A O 1
ATOM 794 N N . TYR A 1 101 ? -10.126 -5.360 8.322 1.00 92.00 101 TYR A N 1
ATOM 795 C CA . TYR A 1 101 ? -9.051 -5.988 9.087 1.00 92.00 101 TYR A CA 1
ATOM 796 C C . TYR A 1 101 ? -9.375 -5.916 10.571 1.00 92.00 101 TYR A C 1
ATOM 798 O O . TYR A 1 101 ? -8.971 -6.825 11.324 1.00 92.00 101 TYR A O 1
#

pLDDT: mean 88.0, std 18.17, range [41.09, 98.5]

Organism: NCBI:txid1798476

Foldseek 3Di:
DDDPDPPPPDDDDPVLVPDDLLVQLQVVQLPADQLAAEELQRSCVSSPHSVCSVVSVVSQLPDQDPSRPSLRYAHPVRHRDDHNCNVVDDSVVRNVVSVHD

InterPro domains:
  IPR001497 Methylated-DNA-[protein]-cysteine S-methyltransferase, active site [PS00374] (68-74)
  IPR014048 Methylated-DNA-[protein]-cysteine S-methyltransferase, DNA binding [PF01035] (21-100)
  IPR014048 Methylated-DNA-[protein]-cysteine S-methyltransferase, DNA binding [TIGR00589] (20-98)
  IPR014048 Methylated-DNA-[protein]-cysteine S-methyltransferase, DNA binding [cd06445] (21-99)
  IPR036217 Methylated DNA-protein cysteine methyltransferase, DNA binding domain [SSF46767] (19-100)
  IPR036388 Winged helix-like DNA-binding domain superfamily [G3DSA:1.10.10.10] (16-101)

Radius of gyration: 14.32 Å; chains: 1; bounding box: 32×38×38 Å